Protein AF-A0A962AS03-F1 (afdb_monomer_lite)

Sequence (82 aa):
DVIVDAIRRMIQSGHVKLVETMAEEIAAAALRDKRVKRVRVRVEKLDIIEGAVGVEIEREQSLEPPRPRRPFRGLPKNETQA

Foldseek 3Di:
DQLVVQLVVVVVPPDPPDLVVSQVSSQVSQVVPVVDFKDKGKAWDPPDPPDTDIDIDIDGDPPDDDDPPPPCPDDDDPPDDD

Structure (mmCIF, N/CA/C/O backbone):
data_AF-A0A962AS03-F1
#
_entry.id   AF-A0A962AS03-F1
#
loop_
_atom_site.group_PDB
_atom_site.id
_atom_site.type_symbol
_atom_site.label_atom_id
_atom_site.label_alt_id
_atom_site.label_comp_id
_atom_site.label_asym_id
_atom_site.label_entity_id
_atom_site.label_seq_id
_atom_site.pdbx_PDB_ins_code
_atom_site.Cartn_x
_atom_site.Cartn_y
_atom_site.Cartn_z
_atom_site.occupancy
_atom_site.B_iso_or_equiv
_atom_site.auth_seq_id
_atom_site.auth_comp_id
_atom_site.auth_asym_id
_atom_site.auth_atom_id
_atom_site.pdbx_PDB_model_num
ATO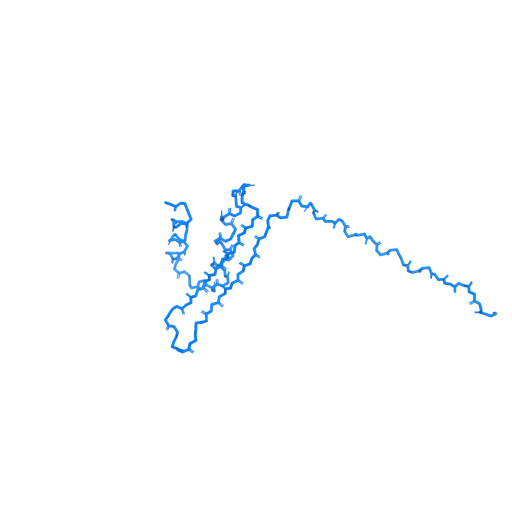M 1 N N . ASP A 1 1 ? -17.350 -1.112 -8.499 1.00 69.94 1 ASP A N 1
ATOM 2 C CA . ASP A 1 1 ? -16.554 -1.844 -7.493 1.00 69.94 1 ASP A CA 1
ATOM 3 C C . ASP A 1 1 ? -15.533 -0.847 -6.972 1.00 69.94 1 ASP A C 1
ATOM 5 O O . ASP A 1 1 ? -14.715 -0.374 -7.751 1.00 69.94 1 ASP A O 1
ATOM 9 N N . VAL A 1 2 ? -15.661 -0.418 -5.712 1.00 75.81 2 VAL A N 1
ATOM 10 C CA . VAL A 1 2 ? -15.035 0.823 -5.207 1.00 75.81 2 VAL A CA 1
ATOM 11 C C . VAL A 1 2 ? -13.511 0.813 -5.364 1.00 75.81 2 VAL A C 1
ATOM 13 O O . VAL A 1 2 ? -12.917 1.847 -5.668 1.00 75.81 2 VAL A O 1
ATOM 16 N N . ILE A 1 3 ? -12.882 -0.355 -5.214 1.00 73.12 3 ILE A N 1
ATOM 17 C CA . ILE A 1 3 ? -11.427 -0.509 -5.335 1.00 73.12 3 ILE A CA 1
ATOM 18 C C . ILE A 1 3 ? -10.992 -0.473 -6.803 1.00 73.12 3 ILE A C 1
ATOM 20 O O . ILE A 1 3 ? -10.062 0.252 -7.150 1.00 73.12 3 ILE A O 1
ATOM 24 N N . VAL A 1 4 ? -11.699 -1.185 -7.685 1.00 78.44 4 VAL A N 1
ATOM 25 C CA . VAL A 1 4 ? -11.402 -1.200 -9.129 1.00 78.44 4 VAL A CA 1
ATOM 26 C C . VAL A 1 4 ? -11.565 0.195 -9.736 1.00 78.44 4 VAL A C 1
ATOM 28 O O . VAL A 1 4 ? -10.734 0.632 -10.534 1.00 78.44 4 VAL A O 1
ATOM 31 N N . ASP A 1 5 ? -12.603 0.924 -9.329 1.00 79.56 5 ASP A N 1
ATOM 32 C CA . ASP A 1 5 ? -12.873 2.275 -9.818 1.00 79.56 5 ASP A CA 1
ATOM 33 C C . ASP A 1 5 ? -11.814 3.282 -9.330 1.00 79.56 5 ASP A C 1
ATOM 35 O O . ASP A 1 5 ? -11.420 4.178 -10.082 1.00 79.56 5 ASP A O 1
ATOM 39 N N . ALA A 1 6 ? -11.294 3.112 -8.109 1.00 74.06 6 ALA A N 1
ATOM 40 C CA . ALA A 1 6 ? -10.181 3.907 -7.591 1.00 74.06 6 ALA A CA 1
ATOM 41 C C . ALA A 1 6 ? -8.873 3.641 -8.358 1.00 74.06 6 ALA A C 1
ATOM 43 O O . ALA A 1 6 ? -8.210 4.590 -8.780 1.00 74.06 6 ALA A O 1
ATOM 44 N N . ILE A 1 7 ? -8.549 2.367 -8.616 1.00 73.31 7 ILE A N 1
ATOM 45 C CA . ILE A 1 7 ? -7.360 1.963 -9.386 1.00 73.31 7 ILE A CA 1
ATOM 46 C C . ILE A 1 7 ? -7.404 2.559 -10.799 1.00 73.31 7 ILE A C 1
ATOM 48 O O . ILE A 1 7 ? -6.429 3.155 -11.258 1.00 73.31 7 ILE A O 1
ATOM 52 N N . ARG A 1 8 ? -8.552 2.473 -11.484 1.00 77.25 8 ARG A N 1
ATOM 53 C CA . ARG A 1 8 ? -8.722 3.027 -12.840 1.00 77.25 8 ARG A CA 1
ATOM 54 C C . ARG A 1 8 ? -8.491 4.536 -12.891 1.00 77.25 8 ARG A C 1
ATOM 56 O O . ARG A 1 8 ? -7.795 5.013 -13.785 1.00 77.25 8 ARG A O 1
ATOM 63 N N . ARG A 1 9 ? -9.027 5.284 -11.921 1.00 75.44 9 ARG A N 1
ATOM 64 C CA . ARG A 1 9 ? -8.824 6.741 -11.821 1.00 75.44 9 ARG A CA 1
ATOM 65 C C . ARG A 1 9 ? -7.360 7.104 -11.585 1.00 75.44 9 ARG A C 1
ATOM 67 O O . ARG A 1 9 ? -6.881 8.086 -12.142 1.00 75.44 9 ARG A O 1
ATOM 74 N N . MET A 1 10 ? -6.647 6.311 -10.785 1.00 69.12 10 MET A N 1
ATOM 75 C CA . MET A 1 10 ? -5.222 6.523 -10.535 1.00 69.12 10 MET A CA 1
ATOM 76 C C . MET A 1 10 ? -4.381 6.331 -11.801 1.00 69.12 10 MET A C 1
ATOM 78 O O . MET A 1 10 ? -3.561 7.196 -12.107 1.00 69.12 10 MET A O 1
ATOM 82 N N . ILE A 1 11 ? -4.625 5.264 -12.571 1.00 71.06 11 ILE A N 1
ATOM 83 C CA . ILE A 1 11 ? -3.905 4.981 -13.829 1.00 71.06 11 ILE A CA 1
ATOM 84 C C . ILE A 1 11 ? -4.149 6.085 -14.872 1.00 71.06 11 ILE A C 1
ATOM 86 O O . ILE A 1 11 ? -3.227 6.509 -15.564 1.00 71.06 11 ILE A O 1
ATOM 90 N N . GLN A 1 12 ? -5.376 6.605 -14.955 1.00 69.06 12 GLN A N 1
ATOM 91 C CA . GLN A 1 12 ? -5.750 7.654 -15.913 1.00 69.06 12 GLN A CA 1
ATOM 92 C C . GLN A 1 12 ? -5.129 9.031 -15.619 1.00 69.06 12 GLN A C 1
ATOM 94 O O . GLN A 1 12 ? -5.162 9.903 -16.482 1.00 69.06 12 GLN A O 1
ATOM 99 N N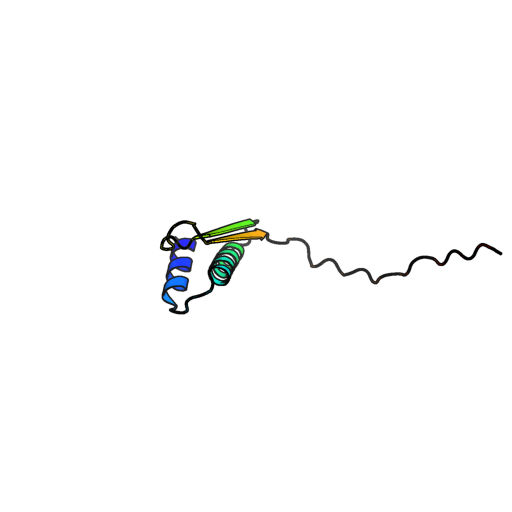 . SER A 1 13 ? -4.536 9.240 -14.436 1.00 64.81 13 SER A N 1
ATOM 100 C CA . SER A 1 13 ? -3.921 10.522 -14.048 1.00 64.81 13 SER A CA 1
ATOM 101 C C . SER A 1 13 ? -2.591 10.842 -14.756 1.00 64.81 13 SER A C 1
ATOM 103 O O . SER A 1 13 ? -1.989 11.884 -14.488 1.00 64.81 13 SER A O 1
ATOM 105 N N . GLY A 1 14 ? -2.135 9.973 -15.668 1.00 52.16 14 GLY A N 1
ATOM 106 C CA . GLY A 1 14 ? -1.127 10.271 -16.696 1.00 52.16 14 GLY A CA 1
ATOM 107 C C . GLY A 1 14 ? 0.318 10.429 -16.217 1.00 52.16 14 GLY A C 1
ATOM 108 O O . GLY A 1 14 ? 1.233 10.404 -17.036 1.00 52.16 14 GLY A O 1
ATOM 109 N N . HIS A 1 15 ? 0.562 10.541 -14.913 1.00 55.44 15 HIS A N 1
ATOM 110 C CA . HIS A 1 15 ? 1.913 10.464 -14.374 1.00 55.44 15 HIS A CA 1
ATOM 111 C C . HIS A 1 15 ? 2.300 8.994 -14.276 1.00 55.44 15 HIS A C 1
ATOM 113 O O . HIS A 1 15 ? 1.572 8.211 -13.662 1.00 55.44 15 HIS A O 1
ATOM 119 N N . VAL A 1 16 ? 3.444 8.619 -14.858 1.00 53.19 16 VAL A N 1
ATOM 120 C CA . VAL A 1 16 ? 4.097 7.333 -14.580 1.00 53.19 16 VAL A CA 1
ATOM 121 C C . VAL A 1 16 ? 4.492 7.361 -13.107 1.00 53.19 16 VAL A C 1
ATOM 123 O O . VAL A 1 16 ? 5.599 7.742 -12.737 1.00 53.19 16 VAL A O 1
ATOM 126 N N . LYS A 1 17 ? 3.530 7.059 -12.238 1.00 56.59 17 LYS A N 1
ATOM 127 C CA . LYS A 1 17 ? 3.774 6.858 -10.824 1.00 56.59 17 LYS A CA 1
ATOM 128 C C . LYS A 1 17 ? 4.674 5.637 -10.740 1.00 56.59 17 LYS A C 1
ATOM 130 O O . LYS A 1 17 ? 4.396 4.612 -11.364 1.00 56.59 17 LYS A O 1
ATOM 135 N N . LEU A 1 18 ? 5.765 5.776 -9.994 1.00 65.00 18 LEU A N 1
ATOM 136 C CA . LEU A 1 18 ? 6.557 4.638 -9.553 1.00 65.00 18 LEU A CA 1
ATOM 137 C C . LEU A 1 18 ? 5.588 3.572 -9.009 1.00 65.00 18 LEU A C 1
ATOM 139 O O . LEU A 1 18 ? 4.583 3.920 -8.376 1.00 65.00 18 LEU A O 1
ATOM 143 N N . VAL A 1 19 ? 5.832 2.294 -9.307 1.00 73.69 19 VAL A N 1
ATOM 144 C CA . VAL A 1 19 ? 4.939 1.189 -8.902 1.00 73.69 19 VAL A CA 1
ATOM 145 C C . VAL A 1 19 ? 4.712 1.189 -7.385 1.00 73.69 19 VAL A C 1
ATOM 147 O O . VAL A 1 19 ? 3.625 0.851 -6.920 1.00 73.69 19 VAL A O 1
ATOM 150 N N . GLU A 1 20 ? 5.693 1.702 -6.643 1.00 76.31 20 GLU A N 1
ATOM 151 C CA . GLU A 1 20 ? 5.650 2.074 -5.234 1.00 76.31 20 GLU A CA 1
ATOM 152 C C . GLU A 1 20 ? 4.505 3.042 -4.912 1.00 76.31 20 GLU A C 1
ATOM 154 O O . GLU A 1 20 ? 3.656 2.747 -4.076 1.00 76.31 20 GLU A O 1
ATOM 159 N N . THR A 1 21 ? 4.445 4.198 -5.579 1.00 83.25 21 THR A N 1
ATOM 160 C CA . THR A 1 21 ? 3.434 5.233 -5.312 1.00 83.25 21 THR A CA 1
ATOM 161 C C . THR A 1 21 ? 2.029 4.731 -5.628 1.00 83.25 21 THR A C 1
ATOM 163 O O . THR A 1 21 ? 1.088 5.037 -4.897 1.00 83.25 21 THR A O 1
ATOM 166 N N . MET A 1 22 ? 1.880 3.927 -6.684 1.00 80.56 22 MET A N 1
ATOM 167 C CA . MET A 1 22 ? 0.592 3.316 -7.004 1.00 80.56 22 MET A CA 1
ATOM 168 C C . MET A 1 22 ? 0.168 2.310 -5.925 1.00 80.56 22 MET A C 1
ATOM 170 O O . MET A 1 22 ? -0.986 2.322 -5.499 1.00 80.56 22 MET A O 1
ATOM 174 N N . ALA A 1 23 ? 1.091 1.469 -5.452 1.00 84.88 23 ALA A N 1
ATOM 175 C CA . ALA A 1 23 ? 0.807 0.520 -4.383 1.00 84.88 23 ALA A CA 1
ATOM 176 C C . ALA A 1 23 ? 0.380 1.235 -3.085 1.00 84.88 23 ALA A C 1
ATOM 178 O O . ALA A 1 23 ? -0.618 0.846 -2.473 1.00 84.88 23 ALA A O 1
ATOM 179 N N . GLU A 1 24 ? 1.073 2.316 -2.709 1.00 87.25 24 GLU A N 1
ATOM 180 C CA . GLU A 1 24 ? 0.742 3.126 -1.528 1.00 87.25 24 GLU A CA 1
ATOM 181 C C . GLU A 1 24 ? -0.644 3.770 -1.617 1.00 87.25 24 GLU A C 1
ATOM 183 O O . GLU A 1 24 ? -1.420 3.707 -0.663 1.00 87.25 24 GLU A O 1
ATOM 188 N N . GLU A 1 25 ? -0.995 4.375 -2.753 1.00 86.38 25 GLU A N 1
ATOM 189 C CA . GLU A 1 25 ? -2.299 5.023 -2.915 1.00 86.38 25 GLU A CA 1
ATOM 190 C C . GLU A 1 25 ? -3.459 4.017 -2.849 1.00 86.38 25 GLU A C 1
ATOM 192 O O . GLU A 1 25 ? -4.484 4.310 -2.226 1.00 86.38 25 GLU A O 1
ATOM 197 N N . ILE A 1 26 ? -3.290 2.816 -3.417 1.00 85.88 26 ILE A N 1
ATOM 198 C CA . ILE A 1 26 ? -4.279 1.730 -3.314 1.00 85.88 26 ILE A CA 1
ATOM 199 C C . ILE A 1 26 ? -4.432 1.292 -1.856 1.00 85.88 26 ILE A C 1
ATOM 201 O O . ILE A 1 26 ? -5.555 1.180 -1.357 1.00 85.88 26 ILE A O 1
ATOM 205 N N . ALA A 1 27 ? -3.316 1.072 -1.154 1.00 89.44 27 ALA A N 1
ATOM 206 C CA . ALA A 1 27 ? -3.340 0.674 0.248 1.00 89.44 27 ALA A CA 1
ATOM 207 C C . ALA A 1 27 ? -4.019 1.739 1.125 1.00 89.44 27 ALA A C 1
ATOM 209 O O . ALA A 1 27 ? -4.881 1.417 1.946 1.00 89.44 27 ALA A O 1
ATOM 210 N N . ALA A 1 28 ? -3.695 3.016 0.907 1.00 88.88 28 ALA A N 1
ATOM 211 C CA . ALA A 1 28 ? -4.311 4.134 1.607 1.00 88.88 28 ALA A CA 1
ATOM 212 C C . ALA A 1 28 ? -5.814 4.235 1.315 1.00 88.88 28 ALA A C 1
ATOM 214 O O . ALA A 1 28 ? -6.599 4.467 2.233 1.00 88.88 28 ALA A O 1
ATOM 215 N N . ALA A 1 29 ? -6.237 4.037 0.062 1.00 87.62 29 ALA A N 1
ATOM 216 C CA . ALA A 1 29 ? -7.649 4.038 -0.308 1.00 87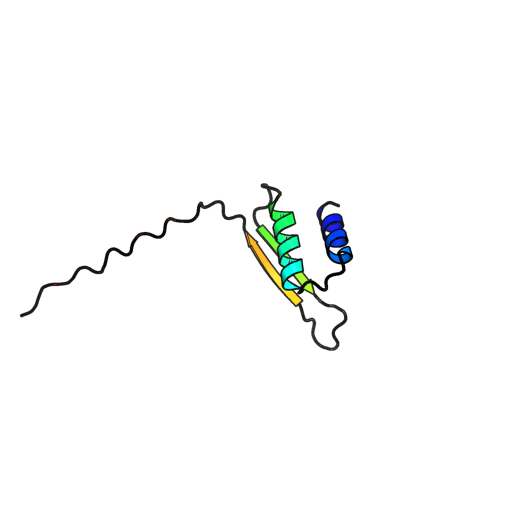.62 29 ALA A CA 1
ATOM 217 C C . ALA A 1 29 ? -8.425 2.909 0.388 1.00 87.62 29 ALA A C 1
ATOM 219 O O . ALA A 1 29 ? -9.517 3.156 0.898 1.00 87.62 29 ALA A O 1
ATOM 220 N N . ALA A 1 30 ? -7.848 1.706 0.473 1.00 88.06 30 ALA A N 1
ATOM 221 C CA . ALA A 1 30 ? -8.454 0.574 1.170 1.00 88.06 30 ALA A CA 1
ATOM 222 C C . ALA A 1 30 ? -8.563 0.811 2.688 1.00 88.06 30 ALA A C 1
ATOM 224 O O . ALA A 1 30 ? -9.611 0.567 3.281 1.00 88.06 30 ALA A O 1
ATOM 225 N N . LEU A 1 31 ? -7.514 1.351 3.317 1.00 88.69 31 LEU A N 1
ATOM 226 C CA . LEU A 1 31 ? -7.475 1.616 4.762 1.00 88.69 31 LEU A CA 1
ATOM 227 C C . LEU A 1 31 ? -8.338 2.808 5.215 1.00 88.69 31 LEU A C 1
ATOM 229 O O . LEU A 1 31 ? -8.517 3.007 6.420 1.00 88.69 31 LEU A O 1
ATOM 233 N N . ARG A 1 32 ? -8.907 3.596 4.288 1.00 87.62 32 ARG A N 1
ATOM 234 C CA . ARG A 1 32 ? -9.916 4.622 4.626 1.00 87.62 32 ARG A CA 1
ATOM 235 C C . ARG A 1 32 ? -11.179 4.007 5.222 1.00 87.62 32 ARG A C 1
ATOM 237 O O . ARG A 1 32 ? -11.839 4.652 6.038 1.00 87.62 32 ARG A O 1
ATOM 244 N N . ASP A 1 33 ? -11.520 2.779 4.837 1.00 86.31 33 ASP A N 1
ATOM 245 C CA . ASP A 1 33 ? -12.593 2.042 5.492 1.00 86.31 33 ASP A CA 1
ATOM 246 C C . ASP A 1 33 ? -12.082 1.487 6.830 1.00 86.31 33 ASP A C 1
ATOM 248 O O . ASP A 1 33 ? -11.226 0.606 6.879 1.00 86.31 33 ASP A O 1
ATOM 252 N N . LYS A 1 34 ? -12.636 1.989 7.942 1.00 84.06 34 LYS A N 1
ATOM 253 C CA . LYS A 1 34 ? -12.242 1.620 9.318 1.00 84.06 34 LYS A CA 1
ATOM 254 C C . LYS A 1 34 ? -12.419 0.131 9.650 1.00 84.06 34 LYS A C 1
ATOM 256 O O . LYS A 1 34 ? -11.960 -0.329 10.699 1.00 84.06 34 LYS A O 1
ATOM 261 N N . ARG A 1 35 ? -13.123 -0.621 8.802 1.00 87.00 35 ARG A N 1
ATOM 262 C CA . ARG A 1 35 ? -13.297 -2.072 8.940 1.00 87.00 35 ARG A CA 1
ATOM 263 C C . ARG A 1 35 ? -12.086 -2.844 8.413 1.00 87.00 35 ARG A C 1
ATOM 265 O O . ARG A 1 35 ? -11.868 -3.976 8.837 1.00 87.00 35 ARG A O 1
ATOM 272 N N . VAL A 1 36 ? -11.288 -2.244 7.530 1.00 87.50 36 VAL A N 1
ATOM 273 C CA . VAL A 1 36 ? -10.098 -2.866 6.942 1.00 87.50 36 VAL A CA 1
ATOM 274 C C . VAL A 1 36 ? -8.945 -2.794 7.941 1.00 87.50 36 VAL A C 1
ATOM 276 O O . VAL A 1 36 ? -8.411 -1.728 8.222 1.00 87.50 36 VAL A O 1
ATOM 279 N N . LYS A 1 37 ? -8.552 -3.949 8.490 1.00 89.56 37 LYS A N 1
ATOM 280 C CA . LYS A 1 37 ? -7.452 -4.049 9.468 1.00 89.56 37 LYS A CA 1
ATOM 281 C C . LYS A 1 37 ? -6.073 -4.134 8.832 1.00 89.56 37 LYS A C 1
ATOM 283 O O . LYS A 1 37 ? -5.095 -3.695 9.427 1.00 89.56 37 LYS A O 1
ATOM 288 N N . ARG A 1 38 ? -5.997 -4.712 7.638 1.00 90.75 38 ARG A N 1
ATOM 289 C CA . ARG A 1 38 ? -4.760 -4.927 6.894 1.00 90.75 38 ARG A CA 1
ATOM 290 C C . ARG A 1 38 ? -5.067 -4.995 5.409 1.00 90.75 38 ARG A C 1
ATOM 292 O O . ARG A 1 38 ? -6.111 -5.515 5.021 1.00 90.75 38 ARG A O 1
ATOM 299 N N . VAL A 1 39 ? -4.142 -4.499 4.603 1.00 92.38 39 VAL A N 1
ATOM 300 C CA . VAL A 1 39 ? -4.175 -4.585 3.147 1.00 92.38 39 VAL A CA 1
ATOM 301 C C . VAL A 1 39 ? -2.800 -5.012 2.644 1.00 92.38 39 VAL A C 1
ATOM 303 O O . VAL A 1 39 ? -1.777 -4.508 3.108 1.00 92.38 39 VAL A O 1
ATOM 306 N N . ARG A 1 40 ? -2.784 -5.948 1.697 1.00 93.19 40 ARG A N 1
ATOM 307 C CA . ARG A 1 40 ? -1.595 -6.336 0.936 1.00 93.19 40 ARG A CA 1
ATOM 308 C C . ARG A 1 40 ? -1.834 -5.954 -0.514 1.00 93.19 40 ARG A C 1
ATOM 310 O O . ARG A 1 40 ? -2.857 -6.332 -1.081 1.00 93.19 40 ARG A O 1
ATOM 317 N N . VAL A 1 41 ? -0.924 -5.178 -1.085 1.00 90.81 41 VAL A N 1
ATOM 318 C CA . VAL A 1 41 ? -1.021 -4.685 -2.461 1.00 90.81 41 VAL A CA 1
ATOM 319 C C . VAL A 1 41 ? 0.200 -5.168 -3.221 1.00 90.81 41 VAL A C 1
ATOM 321 O O . VAL A 1 41 ? 1.324 -4.887 -2.814 1.00 90.81 41 VAL A O 1
ATOM 324 N N . ARG A 1 42 ? -0.033 -5.883 -4.323 1.00 88.31 42 ARG A N 1
ATOM 325 C CA . ARG A 1 42 ? 0.995 -6.341 -5.257 1.00 88.31 42 ARG A CA 1
ATOM 326 C C . ARG A 1 42 ? 0.758 -5.675 -6.603 1.00 88.31 42 ARG A C 1
ATOM 328 O O . ARG A 1 42 ? -0.343 -5.742 -7.145 1.00 88.31 42 ARG A O 1
ATOM 335 N N . VAL A 1 43 ? 1.788 -5.020 -7.110 1.00 84.06 43 VAL A N 1
ATOM 336 C CA . VAL A 1 43 ? 1.796 -4.336 -8.399 1.00 84.06 43 VAL A CA 1
ATOM 337 C C . VAL A 1 43 ? 2.903 -4.946 -9.238 1.00 84.06 43 VAL A C 1
ATOM 339 O O . VAL A 1 43 ? 4.056 -4.943 -8.820 1.00 84.06 43 VAL A O 1
ATOM 342 N N . GLU A 1 44 ? 2.568 -5.431 -10.427 1.00 80.81 44 GLU A N 1
ATOM 343 C CA . GLU A 1 44 ? 3.520 -6.044 -11.356 1.00 80.81 44 GLU A CA 1
ATOM 344 C C . GLU A 1 44 ? 3.472 -5.315 -12.693 1.00 80.81 44 GLU A C 1
ATOM 346 O O . GLU A 1 44 ? 2.390 -5.006 -13.199 1.00 80.81 44 GLU A O 1
ATOM 351 N N . LYS A 1 45 ? 4.640 -5.045 -13.282 1.00 74.81 45 LYS A N 1
ATOM 352 C CA . LYS A 1 45 ? 4.717 -4.579 -14.665 1.00 74.81 45 LYS A CA 1
ATOM 353 C C . LYS A 1 45 ? 4.849 -5.803 -15.570 1.00 74.81 45 LYS A C 1
ATOM 355 O O . LYS A 1 45 ? 5.901 -6.429 -15.624 1.00 74.81 45 LYS A O 1
ATOM 360 N N . LEU A 1 46 ? 3.760 -6.142 -16.256 1.00 67.75 46 LEU A N 1
ATOM 361 C CA . LEU A 1 46 ? 3.652 -7.357 -17.073 1.00 67.75 46 LEU A CA 1
ATOM 362 C C . LEU A 1 46 ? 4.406 -7.267 -18.415 1.00 67.75 46 LEU A C 1
ATOM 364 O O . LEU A 1 46 ? 4.673 -8.294 -19.025 1.00 67.75 46 LEU A O 1
ATOM 368 N N . ASP A 1 47 ? 4.790 -6.060 -18.846 1.00 63.72 47 ASP A N 1
ATOM 369 C CA . ASP A 1 47 ? 5.468 -5.809 -20.129 1.00 63.72 47 ASP A CA 1
ATOM 370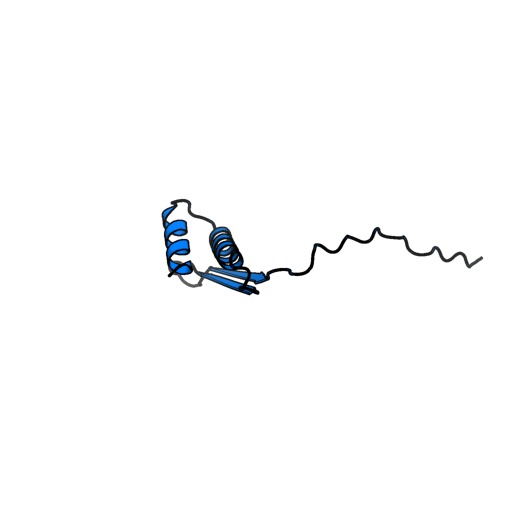 C C . ASP A 1 47 ? 7.008 -5.845 -20.051 1.00 63.72 47 ASP A C 1
ATOM 372 O O . ASP A 1 47 ? 7.680 -5.379 -20.974 1.00 63.72 47 ASP A O 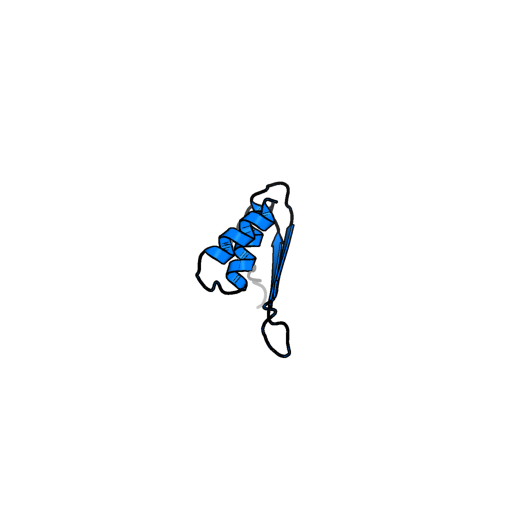1
ATOM 376 N N . ILE A 1 48 ? 7.602 -6.330 -18.949 1.00 59.03 48 ILE A N 1
ATOM 377 C CA . ILE A 1 48 ? 9.066 -6.447 -18.843 1.00 59.03 48 ILE A CA 1
ATOM 378 C C . ILE A 1 48 ? 9.501 -7.881 -19.157 1.00 59.03 48 ILE A C 1
ATOM 380 O O . ILE A 1 48 ? 9.117 -8.839 -18.492 1.00 59.03 48 ILE A O 1
ATOM 384 N N . ILE A 1 49 ? 10.289 -7.992 -20.221 1.00 52.62 49 ILE A N 1
ATOM 385 C CA . ILE A 1 49 ? 10.900 -9.205 -20.765 1.00 52.62 49 ILE A CA 1
ATOM 386 C C . ILE A 1 49 ? 11.758 -9.874 -19.672 1.00 52.62 49 ILE A C 1
ATOM 388 O O . ILE A 1 49 ? 12.539 -9.192 -19.018 1.00 52.62 49 ILE A O 1
ATOM 392 N N . GLU A 1 50 ? 11.579 -11.188 -19.479 1.00 52.31 50 GLU A N 1
ATOM 393 C CA . GLU A 1 50 ? 12.280 -12.067 -18.518 1.00 52.31 50 GLU A CA 1
ATOM 394 C C . GLU A 1 50 ? 12.502 -11.491 -17.106 1.00 52.31 50 GLU A C 1
ATOM 396 O O . GLU A 1 50 ? 13.601 -11.113 -16.707 1.00 52.31 50 GLU A O 1
ATOM 401 N N . GLY A 1 51 ? 11.430 -11.502 -16.312 1.00 55.09 51 GLY A N 1
ATOM 402 C CA . GLY A 1 51 ? 11.455 -11.174 -14.888 1.00 55.09 51 GLY A CA 1
ATOM 403 C C . GLY A 1 51 ? 10.345 -10.193 -14.546 1.00 55.09 51 GLY A C 1
ATOM 404 O O . GLY A 1 51 ? 10.391 -9.027 -14.928 1.00 55.09 51 GLY A O 1
ATOM 405 N N . ALA A 1 52 ? 9.330 -10.659 -13.817 1.00 58.34 52 ALA A N 1
ATOM 406 C CA . ALA A 1 52 ? 8.260 -9.797 -13.331 1.00 58.34 52 ALA A CA 1
ATOM 407 C C . ALA A 1 52 ? 8.833 -8.827 -12.286 1.00 58.34 52 ALA A C 1
ATOM 409 O O . ALA A 1 52 ? 9.008 -9.183 -11.120 1.00 58.34 52 ALA A O 1
ATOM 410 N N . VAL A 1 53 ? 9.164 -7.604 -12.704 1.00 69.69 53 VAL A N 1
ATOM 411 C CA . VAL A 1 53 ? 9.537 -6.538 -11.770 1.00 69.69 53 VAL A CA 1
ATOM 412 C C . VAL A 1 53 ? 8.255 -5.912 -11.239 1.00 69.69 53 VAL A C 1
ATOM 414 O O . VAL A 1 53 ? 7.389 -5.454 -11.991 1.00 69.69 53 VAL A O 1
ATOM 417 N N . GLY A 1 54 ? 8.134 -5.904 -9.920 1.00 76.19 54 GLY A N 1
ATOM 418 C CA . GLY A 1 54 ? 6.966 -5.409 -9.219 1.00 76.19 54 GLY A CA 1
ATOM 419 C C . GLY A 1 54 ? 7.291 -5.016 -7.788 1.00 76.19 54 GLY A C 1
ATOM 420 O O . GLY A 1 54 ? 8.400 -5.229 -7.301 1.00 76.19 54 GLY A O 1
ATOM 421 N N . VAL A 1 55 ? 6.299 -4.442 -7.118 1.00 82.75 55 VAL A N 1
ATOM 422 C CA . VAL A 1 55 ? 6.349 -4.076 -5.704 1.00 82.75 55 VAL A CA 1
ATOM 423 C C . VAL A 1 55 ? 5.211 -4.760 -4.977 1.00 82.75 55 VAL A C 1
ATOM 425 O O . VAL A 1 55 ? 4.077 -4.802 -5.451 1.00 82.75 55 VAL A O 1
ATOM 428 N N . GLU A 1 56 ? 5.521 -5.270 -3.794 1.00 88.69 56 GLU A N 1
ATOM 429 C CA . GLU A 1 56 ? 4.533 -5.761 -2.855 1.00 88.69 56 GLU A CA 1
ATOM 430 C C . GLU A 1 56 ? 4.688 -5.023 -1.531 1.00 88.69 56 GLU A C 1
ATOM 432 O O . GLU A 1 56 ? 5.786 -4.934 -0.982 1.00 88.69 56 GLU A O 1
ATOM 437 N N . ILE A 1 57 ? 3.579 -4.490 -1.023 1.00 89.12 57 ILE A N 1
ATOM 438 C CA . ILE A 1 57 ? 3.529 -3.843 0.284 1.00 89.12 57 ILE A CA 1
ATOM 439 C C . ILE A 1 57 ? 2.432 -4.460 1.139 1.00 89.12 57 ILE A C 1
ATOM 441 O O . ILE A 1 57 ? 1.373 -4.855 0.647 1.00 89.12 57 ILE A O 1
ATOM 445 N N . GLU A 1 58 ? 2.670 -4.471 2.445 1.00 91.88 58 GLU A N 1
ATOM 446 C CA . GLU A 1 58 ? 1.659 -4.742 3.458 1.00 91.88 58 GLU A CA 1
ATOM 447 C C . GLU A 1 58 ? 1.507 -3.504 4.348 1.00 91.88 58 GLU A C 1
ATOM 449 O O . GLU A 1 58 ? 2.490 -2.870 4.747 1.00 91.88 58 GLU A O 1
ATOM 454 N N . ARG A 1 59 ? 0.260 -3.116 4.616 1.00 90.62 59 ARG A N 1
ATOM 455 C CA . ARG A 1 59 ? -0.084 -2.013 5.515 1.00 90.62 59 ARG A CA 1
ATOM 456 C C . ARG A 1 59 ? -1.146 -2.491 6.488 1.00 90.62 59 ARG A C 1
ATOM 458 O O . ARG A 1 59 ? -2.122 -3.129 6.095 1.00 90.62 59 ARG A O 1
ATOM 465 N N . GLU A 1 60 ? -0.970 -2.149 7.752 1.00 90.25 60 GLU A N 1
ATOM 466 C CA . GLU A 1 60 ? -1.924 -2.427 8.817 1.00 90.25 60 GLU A CA 1
ATOM 467 C C . GLU A 1 60 ? -2.473 -1.125 9.392 1.00 90.25 60 GLU A C 1
ATOM 469 O O . GLU A 1 60 ? -1.803 -0.090 9.410 1.00 90.25 60 GLU A O 1
ATOM 474 N N . GLN A 1 61 ? -3.713 -1.177 9.863 1.00 80.44 61 GLN A N 1
ATOM 475 C CA . GLN A 1 61 ? -4.290 -0.085 10.620 1.00 80.44 61 GLN A CA 1
ATOM 476 C C . GLN A 1 61 ? -3.760 -0.185 12.050 1.00 80.44 61 GLN A C 1
ATOM 478 O O . GLN A 1 61 ? -4.269 -0.974 12.848 1.00 80.44 61 GLN A O 1
ATOM 483 N N . SER A 1 62 ? -2.734 0.597 12.380 1.00 65.88 62 SER A N 1
ATOM 484 C CA . SER A 1 62 ? -2.231 0.701 13.747 1.00 65.88 62 SER A CA 1
ATOM 485 C C . SER A 1 62 ? -3.336 1.277 14.635 1.00 65.88 62 SER A C 1
ATOM 487 O O . SER A 1 62 ? -3.606 2.475 14.644 1.00 65.88 62 SER A O 1
ATOM 489 N N . LEU A 1 63 ? -4.026 0.398 15.364 1.00 61.12 63 LEU A N 1
ATOM 490 C CA . LEU A 1 63 ? -4.972 0.790 16.411 1.00 61.12 63 LEU A CA 1
ATOM 491 C C . LEU A 1 63 ? -4.242 1.305 17.662 1.00 61.12 63 LEU A C 1
ATOM 493 O O . LEU A 1 63 ? -4.878 1.888 18.537 1.00 61.12 63 LEU A O 1
ATOM 497 N N . GLU A 1 64 ? -2.921 1.106 17.755 1.00 55.28 64 GLU A N 1
ATOM 498 C CA . GLU A 1 64 ? -2.109 1.700 18.812 1.00 55.28 64 GLU A CA 1
ATOM 499 C C . GLU A 1 64 ? -1.800 3.173 18.485 1.00 55.28 64 GLU A C 1
ATOM 501 O O . GLU A 1 64 ? -1.201 3.453 17.441 1.00 55.28 64 GLU A O 1
ATOM 506 N N . PRO A 1 65 ? -2.150 4.131 19.369 1.00 55.12 65 PRO A N 1
ATOM 507 C CA . PRO A 1 65 ? -1.620 5.485 19.267 1.00 55.12 65 PRO A CA 1
ATOM 508 C C . PRO A 1 65 ? -0.084 5.426 19.311 1.00 55.12 65 PRO A C 1
ATOM 510 O O . PRO A 1 65 ? 0.466 4.527 19.956 1.00 55.12 65 PRO A O 1
ATOM 513 N N . PRO A 1 66 ? 0.629 6.357 18.643 1.00 62.22 66 PRO A N 1
ATOM 514 C CA . PRO A 1 66 ? 2.088 6.344 18.607 1.00 62.22 66 PRO A CA 1
ATOM 515 C C . PRO A 1 66 ? 2.624 6.235 20.035 1.00 62.22 66 PRO A C 1
ATOM 517 O O . PRO A 1 66 ? 2.384 7.126 20.853 1.00 62.22 66 PRO A O 1
ATOM 520 N N . ARG A 1 67 ? 3.307 5.123 20.360 1.00 65.81 67 ARG A N 1
ATOM 521 C CA . ARG A 1 67 ? 3.859 4.937 21.706 1.00 65.81 67 ARG A CA 1
ATOM 522 C C . ARG A 1 67 ? 4.779 6.119 21.991 1.00 65.81 67 ARG A C 1
ATOM 524 O O . ARG A 1 67 ? 5.728 6.327 21.227 1.00 65.81 67 ARG A O 1
ATOM 531 N N . PRO A 1 68 ? 4.530 6.893 23.062 1.00 71.19 68 PRO A N 1
ATOM 532 C CA . PRO A 1 68 ? 5.414 7.986 23.409 1.00 71.19 68 PRO A CA 1
ATOM 533 C C . PRO A 1 68 ? 6.807 7.397 23.613 1.00 71.19 68 PRO A C 1
ATOM 535 O O . PRO A 1 68 ? 6.989 6.463 24.402 1.00 71.19 68 PRO A O 1
ATOM 538 N N . ARG A 1 69 ? 7.785 7.905 22.855 1.00 74.62 69 ARG A N 1
ATOM 539 C CA . ARG A 1 69 ? 9.190 7.535 23.027 1.00 74.62 69 ARG A CA 1
ATOM 540 C C . ARG A 1 69 ? 9.546 7.842 24.476 1.00 74.62 69 ARG A C 1
ATOM 542 O O . ARG A 1 69 ? 9.600 9.010 24.854 1.00 74.62 69 ARG A O 1
ATOM 549 N N . ARG A 1 70 ? 9.725 6.805 25.304 1.00 72.62 70 ARG A N 1
ATOM 550 C CA . ARG A 1 70 ? 10.168 7.008 26.685 1.00 72.62 70 ARG A CA 1
ATOM 551 C C . ARG A 1 70 ? 11.503 7.752 26.623 1.00 72.62 70 ARG A C 1
ATOM 553 O O . ARG A 1 70 ? 12.387 7.293 25.896 1.00 72.62 70 ARG A O 1
ATOM 560 N N . PRO A 1 71 ? 11.662 8.881 27.335 1.00 73.00 71 PRO A N 1
ATOM 561 C CA . PRO A 1 71 ? 12.959 9.526 27.413 1.00 73.00 71 PRO A CA 1
ATOM 562 C C . PRO A 1 71 ? 13.959 8.507 27.959 1.00 73.00 71 PRO A C 1
ATOM 564 O O . PRO A 1 71 ? 13.665 7.796 28.924 1.00 73.00 71 PRO A O 1
ATOM 567 N N . PHE A 1 72 ? 15.113 8.402 27.298 1.00 67.44 72 PHE A N 1
ATOM 568 C CA . PHE A 1 72 ? 16.216 7.557 27.737 1.00 67.44 72 PHE A CA 1
ATOM 569 C C . PHE A 1 72 ? 16.646 8.034 29.130 1.00 67.44 72 PHE A C 1
ATOM 571 O O . PHE A 1 72 ? 17.346 9.034 29.275 1.00 67.44 72 PHE A O 1
ATOM 578 N N . ARG A 1 73 ? 16.183 7.345 30.176 1.00 72.75 73 ARG A N 1
ATOM 579 C CA . ARG A 1 73 ? 16.692 7.529 31.533 1.00 72.75 73 ARG A CA 1
ATOM 580 C C . ARG A 1 73 ? 17.973 6.707 31.585 1.00 72.75 73 ARG A C 1
ATOM 582 O O . ARG A 1 73 ? 17.900 5.486 31.502 1.00 72.75 73 ARG A O 1
ATOM 589 N N . GLY A 1 74 ? 19.114 7.397 31.554 1.00 72.38 74 GLY A N 1
ATOM 590 C CA . GLY A 1 74 ? 20.445 6.803 31.410 1.00 72.38 74 GLY A CA 1
ATOM 591 C C . GLY A 1 74 ? 20.704 5.616 32.342 1.00 72.38 74 GLY A C 1
ATOM 592 O O . GLY A 1 74 ? 20.047 5.456 33.371 1.00 72.38 74 GLY A O 1
ATOM 593 N N . LEU A 1 75 ? 21.668 4.781 31.954 1.00 69.94 75 LEU A N 1
ATOM 594 C CA . LEU A 1 75 ? 22.096 3.619 32.732 1.00 69.94 75 LEU A CA 1
ATOM 595 C C . LEU A 1 75 ? 22.541 4.059 34.140 1.00 69.94 75 LEU A C 1
ATOM 597 O O . LEU A 1 75 ? 23.223 5.084 34.254 1.00 69.94 75 LEU A O 1
ATOM 601 N N . PRO A 1 76 ? 22.174 3.321 35.207 1.00 64.75 76 PRO A N 1
ATOM 602 C CA . PRO A 1 76 ? 22.702 3.597 36.536 1.00 64.75 76 PRO A CA 1
ATOM 603 C C . PRO A 1 76 ? 24.229 3.496 36.480 1.00 64.75 76 PRO A C 1
ATOM 605 O O . PRO A 1 76 ? 24.768 2.519 35.966 1.00 64.75 76 PRO A O 1
ATOM 608 N N . LYS A 1 77 ? 24.929 4.530 36.956 1.00 67.00 77 LYS A N 1
ATOM 609 C CA . LYS A 1 77 ? 26.378 4.457 37.143 1.00 67.00 77 LYS A CA 1
ATOM 610 C C . LYS A 1 77 ? 26.630 3.615 38.385 1.00 67.00 77 LYS A C 1
ATOM 612 O O . LYS A 1 77 ? 26.281 4.020 39.488 1.00 67.00 77 LYS A O 1
ATOM 617 N N . ASN A 1 78 ? 27.198 2.437 38.187 1.00 59.03 78 ASN A N 1
ATOM 618 C CA . ASN A 1 78 ? 27.665 1.574 39.257 1.00 59.03 78 ASN A CA 1
ATOM 619 C C . ASN A 1 78 ? 28.916 2.243 39.853 1.00 59.03 78 ASN A C 1
ATOM 621 O O . ASN A 1 78 ? 30.017 2.062 39.340 1.00 59.03 78 ASN A O 1
ATOM 625 N N . GLU A 1 79 ? 28.760 3.048 40.903 1.00 58.47 79 GLU A N 1
ATOM 626 C CA . GLU A 1 79 ? 29.878 3.384 41.787 1.00 58.47 79 GLU A CA 1
ATOM 627 C C . GLU A 1 79 ? 30.152 2.176 42.681 1.00 58.47 79 GLU A C 1
ATOM 629 O O . GLU A 1 79 ? 29.515 2.007 43.715 1.00 58.47 79 GLU A O 1
ATOM 634 N N . THR A 1 80 ? 31.066 1.296 42.268 1.00 56.06 80 THR A N 1
ATOM 635 C CA . THR A 1 80 ? 31.824 0.428 43.183 1.00 56.06 80 THR A CA 1
ATOM 636 C C . THR A 1 80 ? 33.113 -0.036 42.498 1.00 56.06 80 THR A C 1
ATOM 638 O O . THR A 1 80 ? 33.05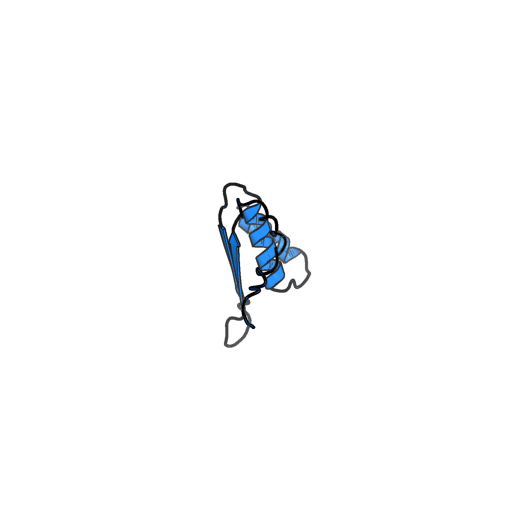6 -0.544 41.380 1.00 56.06 80 THR A O 1
ATOM 641 N N . GLN A 1 81 ? 34.216 0.063 43.253 1.00 51.44 81 GLN A N 1
ATOM 642 C CA . GLN A 1 81 ? 35.648 -0.164 42.960 1.00 51.44 81 GLN A CA 1
ATOM 643 C C . GLN A 1 81 ? 36.375 1.104 42.473 1.00 51.44 81 GLN A C 1
ATOM 645 O O . GLN A 1 81 ? 36.046 1.625 41.413 1.00 51.44 81 GLN A O 1
ATOM 650 N N . ALA A 1 82 ? 37.347 1.667 43.202 1.00 40.78 82 ALA A N 1
ATOM 651 C CA . ALA A 1 82 ? 38.214 1.133 44.265 1.00 40.78 82 ALA A CA 1
ATOM 652 C C . ALA A 1 82 ? 38.509 2.174 45.358 1.00 40.78 82 ALA A C 1
ATOM 654 O O . ALA A 1 82 ? 38.381 3.383 45.063 1.00 40.78 82 ALA A O 1
#

Secondary structure (DSSP, 8-state):
-HHHHHHHHHHHT-S---HHHHHHHHHHHHHTSTT--EEEEEEEETTSSSS-EEEEEEEE---S---------PPP------

pLDDT: mean 73.86, std 12.78, range [40.78, 93.19]

Radius of gyration: 21.8 Å; chains: 1; bounding box: 55×23×65 Å